Protein AF-A0A967GSK3-F1 (afdb_monomer_lite)

Foldseek 3Di:
DVLLVLLLVQQPDDPVNSVVVVVVCPPPVNVVVQAQADDDPDPDRHPRVSVVVVSCVRNPPDDCVNTNDRDWDWDADPVVRDIDIDD

Structure (mmCIF, N/CA/C/O backbone):
data_AF-A0A967GSK3-F1
#
_entry.id   AF-A0A967GSK3-F1
#
loop_
_atom_site.group_PDB
_atom_site.id
_atom_site.type_symbol
_atom_site.label_atom_id
_atom_site.label_alt_id
_atom_site.label_comp_id
_atom_site.label_asym_id
_atom_site.label_entity_id
_atom_site.label_seq_id
_atom_site.pdbx_PDB_ins_code
_atom_site.Cartn_x
_atom_site.Cartn_y
_atom_site.Cartn_z
_atom_site.occupancy
_atom_site.B_iso_or_equiv
_atom_site.auth_seq_id
_atom_site.auth_comp_id
_atom_site.auth_asym_id
_atom_site.auth_atom_id
_atom_site.pdbx_PDB_model_num
ATOM 1 N N . MET A 1 1 ? 1.992 4.187 -5.345 1.00 82.94 1 MET A N 1
ATOM 2 C CA . MET A 1 1 ? 1.275 4.981 -4.319 1.00 82.94 1 MET A CA 1
ATOM 3 C C . MET A 1 1 ? -0.227 5.088 -4.578 1.00 82.94 1 MET A C 1
ATOM 5 O O . MET A 1 1 ? -0.970 4.834 -3.647 1.00 82.94 1 MET A O 1
ATOM 9 N N . GLY A 1 2 ? -0.708 5.381 -5.796 1.00 90.00 2 GLY A N 1
ATOM 10 C CA . GLY A 1 2 ? -2.161 5.489 -6.052 1.00 90.00 2 GLY A CA 1
ATOM 11 C C . GLY A 1 2 ? -2.978 4.239 -5.688 1.00 90.00 2 GLY A C 1
ATOM 12 O O . GLY A 1 2 ? -4.001 4.352 -5.028 1.00 90.00 2 GLY A O 1
ATOM 13 N N . SER A 1 3 ? -2.485 3.042 -6.021 1.00 93.06 3 SER A N 1
ATOM 14 C CA . SER A 1 3 ? -3.120 1.770 -5.636 1.00 93.06 3 SER A CA 1
ATOM 15 C C . SER A 1 3 ? -3.158 1.533 -4.125 1.00 93.06 3 SER A C 1
ATOM 17 O O . SER A 1 3 ? -4.116 0.962 -3.621 1.00 93.06 3 SER A O 1
ATOM 19 N N . TYR A 1 4 ? -2.139 2.001 -3.403 1.00 91.00 4 TYR A N 1
ATOM 20 C CA . TYR A 1 4 ? -2.057 1.895 -1.949 1.00 91.00 4 TYR A CA 1
ATOM 21 C C . TYR A 1 4 ? -3.163 2.726 -1.279 1.00 91.00 4 TYR A C 1
ATOM 23 O O . TYR A 1 4 ? -3.927 2.206 -0.474 1.00 91.00 4 TYR A O 1
ATOM 31 N N . ILE A 1 5 ? -3.302 3.996 -1.674 1.00 92.50 5 ILE A N 1
ATOM 32 C CA . ILE A 1 5 ? -4.366 4.876 -1.164 1.00 92.50 5 ILE A CA 1
ATOM 33 C C . ILE A 1 5 ? -5.743 4.388 -1.625 1.00 92.50 5 ILE A C 1
ATOM 35 O O . ILE A 1 5 ? -6.685 4.359 -0.839 1.00 92.50 5 ILE A O 1
ATOM 39 N N . GLY A 1 6 ? -5.849 3.942 -2.880 1.00 94.44 6 GLY A N 1
ATOM 40 C CA . GLY A 1 6 ? -7.076 3.370 -3.427 1.00 94.44 6 GLY A CA 1
ATOM 41 C C . GLY A 1 6 ? -7.560 2.144 -2.653 1.00 94.44 6 GLY A C 1
ATOM 42 O O . GLY A 1 6 ? -8.758 2.026 -2.425 1.00 94.44 6 GLY A O 1
ATOM 43 N N . ALA A 1 7 ? -6.652 1.273 -2.199 1.00 94.06 7 ALA A N 1
ATOM 44 C CA . ALA A 1 7 ? -6.997 0.114 -1.376 1.00 94.06 7 ALA A CA 1
ATOM 45 C C . ALA A 1 7 ? -7.589 0.514 -0.019 1.00 94.06 7 ALA A C 1
ATOM 47 O O . ALA A 1 7 ? -8.620 -0.024 0.375 1.00 94.06 7 ALA A O 1
ATOM 48 N N . LEU A 1 8 ? -6.990 1.500 0.653 1.00 94.19 8 LEU A N 1
ATOM 49 C CA . LEU A 1 8 ? -7.493 2.022 1.927 1.00 94.19 8 LEU A CA 1
ATOM 50 C C . LEU A 1 8 ? -8.865 2.691 1.770 1.00 94.19 8 LEU A C 1
ATOM 52 O O . LEU A 1 8 ? -9.805 2.420 2.512 1.00 94.19 8 LEU A O 1
ATOM 56 N N . TRP A 1 9 ? -9.015 3.528 0.745 1.00 95.00 9 TRP A N 1
ATOM 57 C CA . TRP A 1 9 ? -10.303 4.138 0.422 1.00 95.00 9 TRP A CA 1
ATOM 58 C C . TRP A 1 9 ? -11.378 3.084 0.112 1.00 95.00 9 TRP A C 1
ATOM 60 O O . TRP A 1 9 ? -12.531 3.194 0.539 1.00 95.00 9 TRP A O 1
ATOM 70 N N . ALA A 1 10 ? -11.012 2.039 -0.632 1.00 95.50 10 ALA A N 1
ATOM 71 C CA . ALA A 1 10 ? -11.929 0.973 -1.003 1.00 95.50 10 ALA A CA 1
ATOM 72 C C . ALA A 1 10 ? -12.353 0.107 0.192 1.00 95.50 10 ALA A C 1
ATOM 74 O O . ALA A 1 10 ? -13.516 -0.302 0.247 1.00 95.50 10 ALA A O 1
ATOM 75 N N . CYS A 1 11 ? -11.470 -0.106 1.174 1.00 94.38 11 CYS A N 1
ATOM 76 C CA . CYS A 1 11 ? -11.796 -0.852 2.391 1.00 94.38 11 CYS A CA 1
ATOM 77 C C . CYS A 1 11 ? -12.600 -0.050 3.427 1.00 94.38 11 CYS A C 1
ATOM 79 O O . CYS A 1 11 ? -13.029 -0.623 4.422 1.00 94.38 11 CYS A O 1
ATOM 81 N N . GLY A 1 12 ? -12.850 1.243 3.184 1.00 93.25 12 GLY A N 1
ATOM 82 C CA . GLY A 1 12 ? -13.795 2.032 3.978 1.00 93.25 12 GLY A CA 1
ATOM 83 C C . GLY A 1 12 ? -13.222 3.290 4.621 1.00 93.25 12 GLY A C 1
ATOM 84 O O . GLY A 1 12 ? -14.003 4.044 5.196 1.00 93.25 12 GLY A O 1
ATOM 85 N N . TYR A 1 13 ? -11.917 3.554 4.492 1.00 94.19 13 TYR A N 1
ATOM 86 C CA . TYR A 1 13 ? -11.299 4.752 5.066 1.00 94.19 13 TYR A CA 1
ATOM 87 C C . TYR A 1 13 ? -11.916 6.019 4.471 1.00 94.19 13 TYR A C 1
ATOM 89 O O . TYR A 1 13 ? -12.187 6.086 3.268 1.00 94.19 13 TYR A O 1
ATOM 97 N N . SER A 1 14 ? -12.123 7.027 5.311 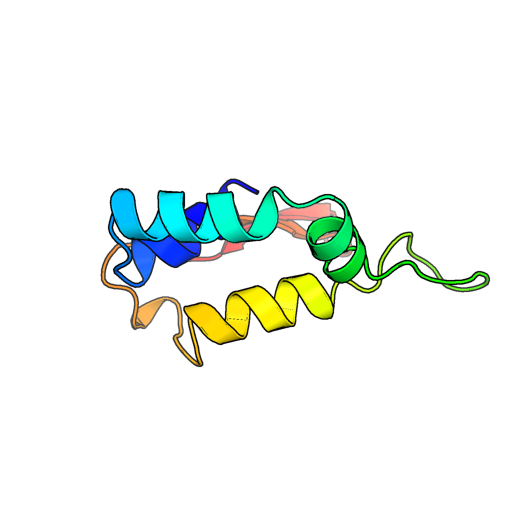1.00 94.12 14 SER A N 1
ATOM 98 C CA . SER A 1 14 ? -12.562 8.359 4.910 1.00 94.12 14 SER A CA 1
ATOM 99 C C . SER A 1 14 ? -11.378 9.248 4.505 1.00 94.12 14 SER A C 1
ATOM 101 O O . SER A 1 14 ? -10.218 8.908 4.723 1.00 94.12 14 SER A O 1
ATOM 103 N N . GLY A 1 15 ? -11.662 10.403 3.894 1.00 92.56 15 GLY A N 1
ATOM 104 C CA . GLY A 1 15 ? -10.628 11.390 3.555 1.00 92.56 15 GLY A CA 1
ATOM 105 C C . GLY A 1 15 ? -9.776 11.806 4.767 1.00 92.56 15 GLY A C 1
ATOM 106 O O . GLY A 1 15 ? -8.555 11.723 4.666 1.00 92.56 15 GLY A O 1
ATOM 107 N N . PRO A 1 16 ? -10.395 12.171 5.907 1.00 94.44 16 PRO A N 1
ATOM 108 C CA . PRO A 1 16 ? -9.675 12.447 7.151 1.00 94.44 16 PRO A CA 1
ATOM 109 C C . PRO A 1 16 ? -8.798 11.286 7.637 1.00 94.44 16 PRO A C 1
ATOM 111 O O . PRO A 1 16 ? -7.632 11.505 7.941 1.00 94.44 16 PRO A O 1
ATOM 114 N N . ASP A 1 17 ? -9.294 10.041 7.611 1.00 91.62 17 ASP A N 1
ATOM 115 C CA . ASP A 1 17 ? -8.492 8.881 8.043 1.00 91.62 17 ASP A CA 1
ATOM 116 C C . ASP A 1 17 ? -7.227 8.705 7.182 1.00 91.62 17 ASP A C 1
ATOM 118 O O . ASP A 1 17 ? -6.166 8.307 7.666 1.00 91.62 17 ASP A O 1
ATOM 122 N N . LEU A 1 18 ? -7.333 8.990 5.879 1.00 91.81 18 LEU A N 1
ATOM 123 C CA . LEU A 1 18 ? -6.200 8.943 4.954 1.00 91.81 18 LEU A CA 1
ATOM 124 C C . LEU A 1 18 ? -5.209 10.088 5.190 1.00 91.81 18 LEU A C 1
ATOM 126 O O . LEU A 1 18 ? -4.008 9.891 4.996 1.00 91.81 18 LEU A O 1
ATOM 130 N N . GLU A 1 19 ? -5.695 11.266 5.583 1.00 91.31 19 GLU A N 1
ATOM 131 C CA . GLU A 1 19 ? -4.860 12.416 5.936 1.00 91.31 19 GLU A CA 1
ATOM 132 C C . GLU A 1 19 ? -4.065 12.145 7.217 1.00 91.31 19 GLU A C 1
ATOM 134 O O . GLU A 1 19 ? -2.845 12.323 7.216 1.00 91.31 19 GLU A O 1
ATOM 139 N N . ASP A 1 20 ? -4.712 11.606 8.251 1.00 89.19 20 ASP A N 1
ATOM 140 C CA . ASP A 1 20 ? -4.057 11.208 9.501 1.00 89.19 20 ASP A CA 1
ATOM 141 C C . ASP A 1 20 ? -2.985 10.138 9.247 1.00 89.19 20 ASP A C 1
ATOM 143 O O . ASP A 1 20 ? -1.837 10.267 9.686 1.00 89.19 20 ASP A O 1
ATOM 147 N N . LEU A 1 21 ? -3.305 9.118 8.442 1.00 84.88 21 LEU A N 1
ATOM 148 C CA . LEU A 1 21 ? -2.344 8.081 8.062 1.00 84.88 21 LEU A CA 1
ATOM 149 C C . LEU A 1 21 ? -1.161 8.660 7.265 1.00 84.88 21 LEU A C 1
ATOM 151 O O . LEU A 1 21 ? -0.013 8.246 7.442 1.00 84.88 21 LEU A O 1
ATOM 155 N N . ALA A 1 22 ? -1.414 9.626 6.380 1.00 84.94 22 ALA A N 1
ATOM 156 C CA . ALA A 1 22 ? -0.361 10.299 5.628 1.00 84.94 22 ALA A CA 1
ATOM 157 C C . ALA A 1 22 ? 0.534 11.146 6.546 1.00 84.94 22 ALA A C 1
ATOM 159 O O . ALA A 1 22 ? 1.761 11.106 6.402 1.00 84.94 22 ALA A O 1
ATOM 160 N N . ALA A 1 23 ? -0.053 11.860 7.508 1.00 84.44 23 ALA A N 1
ATOM 161 C CA . ALA A 1 23 ? 0.666 12.641 8.510 1.00 84.44 23 ALA A CA 1
ATOM 162 C C . ALA A 1 23 ? 1.574 11.749 9.372 1.00 84.44 23 ALA A C 1
ATOM 164 O O . ALA A 1 23 ? 2.726 12.101 9.639 1.00 84.44 23 ALA A O 1
ATOM 165 N N . GLU A 1 24 ? 1.128 10.540 9.719 1.00 75.00 24 GLU A N 1
ATOM 166 C CA . GLU A 1 24 ? 1.954 9.560 10.427 1.00 75.00 24 GLU A CA 1
ATOM 167 C C . GLU A 1 24 ? 3.185 9.097 9.636 1.00 75.00 24 GLU A C 1
ATOM 169 O O . GLU A 1 24 ? 4.185 8.703 10.246 1.00 75.00 24 GLU A O 1
ATOM 174 N N . ILE A 1 25 ? 3.133 9.141 8.302 1.00 71.56 25 ILE A N 1
ATOM 175 C CA . ILE A 1 25 ? 4.213 8.712 7.401 1.00 71.56 25 ILE A CA 1
ATOM 176 C C . ILE A 1 25 ? 5.163 9.876 7.042 1.00 71.56 25 ILE A C 1
ATOM 178 O O . ILE A 1 25 ? 6.287 9.625 6.603 1.00 71.56 25 ILE A O 1
ATOM 182 N N . GLN A 1 26 ? 4.786 11.141 7.276 1.00 69.75 26 GLN A N 1
ATOM 183 C CA . GLN A 1 26 ? 5.598 12.321 6.922 1.00 69.75 26 GLN A CA 1
ATOM 184 C C . GLN A 1 26 ? 6.939 12.431 7.670 1.00 69.75 26 GLN A C 1
ATOM 186 O O . GLN A 1 26 ? 7.872 13.063 7.167 1.00 69.75 26 GLN A O 1
ATOM 191 N N . ASP A 1 27 ? 7.083 11.816 8.847 1.00 71.81 27 ASP A N 1
ATOM 192 C CA . ASP A 1 27 ? 8.358 11.823 9.569 1.00 71.81 27 ASP A CA 1
ATOM 193 C C . ASP A 1 27 ? 9.423 11.037 8.781 1.00 71.81 27 ASP A C 1
ATOM 195 O O . ASP A 1 27 ? 9.312 9.824 8.586 1.00 71.81 27 ASP A O 1
ATOM 199 N N . ARG A 1 28 ? 10.512 11.709 8.373 1.00 61.84 28 ARG A N 1
ATOM 200 C CA . ARG A 1 28 ? 11.661 11.106 7.666 1.00 61.84 28 ARG A CA 1
ATOM 201 C C . ARG A 1 28 ? 12.188 9.848 8.359 1.00 61.84 28 ARG A C 1
ATOM 203 O O . ARG A 1 28 ? 12.631 8.926 7.674 1.00 61.84 28 ARG A O 1
ATOM 210 N N . LYS A 1 29 ? 12.126 9.775 9.695 1.00 65.62 29 LYS A N 1
ATOM 211 C CA . LYS A 1 29 ? 12.516 8.579 10.459 1.00 65.62 29 LYS A CA 1
ATOM 212 C C . LYS A 1 29 ? 11.537 7.419 10.264 1.00 65.62 29 LYS A C 1
ATOM 214 O O . LYS A 1 29 ? 11.971 6.271 10.202 1.00 65.62 29 LYS A O 1
ATOM 219 N N . ARG A 1 30 ? 10.233 7.685 10.153 1.00 65.69 30 ARG A N 1
ATOM 220 C CA . ARG A 1 30 ? 9.197 6.671 9.880 1.00 65.69 30 ARG A CA 1
ATOM 221 C C . ARG A 1 30 ? 9.186 6.246 8.410 1.00 65.69 30 ARG A C 1
ATOM 223 O O . ARG A 1 30 ? 9.076 5.057 8.132 1.00 65.69 30 ARG A O 1
ATOM 230 N N . LEU A 1 31 ? 9.448 7.169 7.488 1.00 64.75 31 LEU A N 1
ATOM 231 C CA . LEU A 1 31 ? 9.716 6.874 6.075 1.00 64.75 31 LEU A CA 1
ATOM 232 C C . LEU A 1 31 ? 10.927 5.943 5.905 1.00 64.75 31 LEU A C 1
ATOM 234 O O . LEU A 1 31 ? 10.844 4.943 5.196 1.00 64.75 31 LEU A O 1
ATOM 238 N N . TRP A 1 32 ? 12.021 6.187 6.634 1.00 62.12 32 TRP A N 1
ATOM 239 C CA . TRP A 1 32 ? 13.159 5.258 6.709 1.00 62.12 32 TRP A CA 1
ATOM 240 C C . TRP A 1 32 ? 12.791 3.906 7.328 1.00 62.12 32 TRP A C 1
ATOM 242 O O . TRP A 1 32 ? 13.350 2.878 6.954 1.00 62.12 32 TRP A O 1
ATOM 252 N N . LYS A 1 33 ? 11.828 3.874 8.257 1.00 62.97 33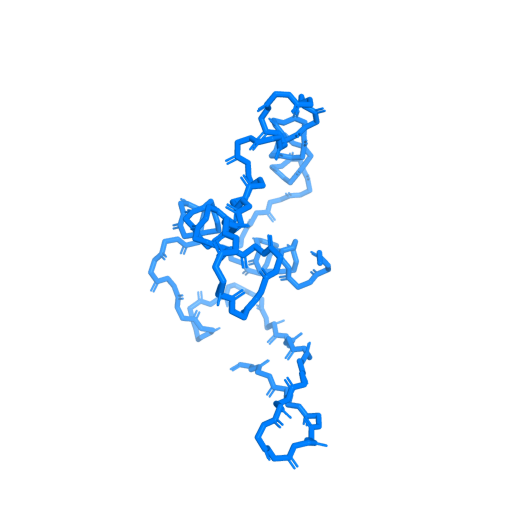 LYS A N 1
ATOM 253 C CA . LYS A 1 33 ? 11.274 2.612 8.751 1.00 62.97 33 LYS A CA 1
ATOM 254 C C . LYS A 1 33 ? 10.419 1.900 7.712 1.00 62.97 33 LYS A C 1
ATOM 256 O O . LYS A 1 33 ? 10.278 0.710 7.888 1.00 62.97 33 LYS A O 1
ATOM 261 N N . LEU A 1 34 ? 9.886 2.538 6.672 1.00 63.06 34 LEU A N 1
ATOM 262 C CA . LEU A 1 34 ? 9.203 1.873 5.547 1.00 63.06 34 LEU A CA 1
ATOM 263 C C . LEU A 1 34 ? 10.177 1.431 4.454 1.00 63.06 34 LEU A C 1
ATOM 265 O O . LEU A 1 34 ? 9.965 0.394 3.824 1.00 63.06 34 LEU A O 1
ATOM 269 N N . ALA A 1 35 ? 11.258 2.186 4.264 1.00 64.81 35 ALA A N 1
ATOM 270 C CA . ALA A 1 35 ? 12.378 1.778 3.439 1.00 64.81 35 ALA A CA 1
ATOM 271 C C . ALA A 1 35 ? 12.959 0.480 4.025 1.00 64.81 35 ALA A C 1
ATOM 273 O O . ALA A 1 35 ? 13.431 0.419 5.165 1.00 64.81 35 ALA A O 1
ATOM 274 N N . ASP A 1 36 ? 12.845 -0.602 3.267 1.00 70.12 36 ASP A N 1
ATOM 275 C CA . ASP A 1 36 ? 13.370 -1.919 3.620 1.00 70.12 36 ASP A CA 1
ATOM 276 C C . ASP A 1 36 ? 14.533 -2.249 2.679 1.00 70.12 36 ASP A C 1
ATOM 278 O O . ASP A 1 36 ? 14.354 -3.062 1.768 1.00 70.12 36 ASP A O 1
ATOM 282 N N . PRO A 1 37 ? 15.655 -1.502 2.770 1.00 66.62 37 PRO A N 1
ATOM 283 C CA . PRO A 1 37 ? 16.717 -1.574 1.783 1.00 66.62 37 PRO A CA 1
ATOM 284 C C . PRO A 1 37 ? 17.395 -2.938 1.831 1.00 66.62 37 PRO A C 1
ATOM 286 O O . PRO A 1 37 ? 17.654 -3.498 2.897 1.00 66.62 37 PRO A O 1
ATOM 289 N N . VAL A 1 38 ? 17.697 -3.457 0.652 1.00 71.38 38 VAL A N 1
ATOM 290 C CA . VAL A 1 38 ? 18.391 -4.729 0.482 1.00 71.38 38 VAL A CA 1
ATOM 291 C C . VAL A 1 38 ? 19.902 -4.469 0.466 1.00 71.38 38 VAL A C 1
ATOM 293 O O . VAL A 1 38 ? 20.363 -3.559 -0.222 1.00 71.38 38 VAL A O 1
ATOM 296 N N . ILE A 1 39 ? 20.684 -5.260 1.210 1.00 63.06 39 ILE A N 1
ATOM 297 C CA . ILE A 1 39 ? 22.155 -5.236 1.131 1.00 63.06 39 ILE A CA 1
ATOM 298 C C . ILE A 1 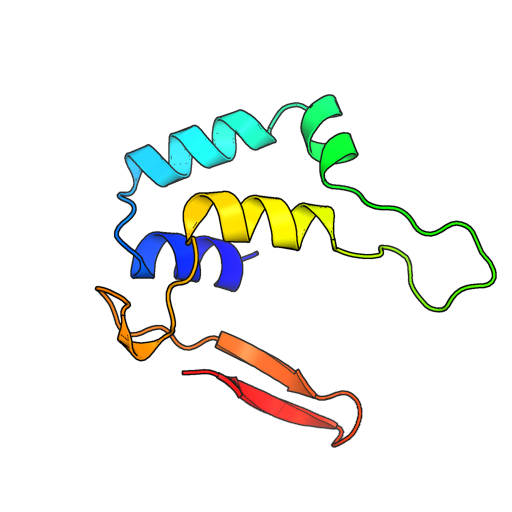39 ? 22.586 -6.218 0.022 1.00 63.06 39 ILE A C 1
ATOM 300 O O . ILE A 1 39 ? 22.183 -7.380 0.097 1.00 63.06 39 ILE A O 1
ATOM 304 N N . PRO A 1 40 ? 23.369 -5.798 -0.996 1.00 62.03 40 PRO A N 1
ATOM 305 C CA . PRO A 1 40 ? 23.846 -6.673 -2.080 1.00 62.03 40 PRO A CA 1
ATOM 306 C C . PRO A 1 40 ? 24.515 -7.959 -1.552 1.00 62.03 40 PRO A C 1
ATOM 308 O O . PRO A 1 40 ? 25.140 -7.895 -0.491 1.00 62.03 40 PRO A O 1
ATOM 311 N N . PRO A 1 41 ? 24.420 -9.117 -2.250 1.00 62.62 41 PRO A N 1
ATOM 312 C CA . PRO A 1 41 ? 24.322 -9.291 -3.709 1.00 62.62 41 PRO A CA 1
ATOM 313 C C . PRO A 1 41 ? 22.959 -9.829 -4.203 1.00 62.62 41 PRO A C 1
ATOM 315 O O . PRO A 1 41 ? 22.895 -10.730 -5.034 1.00 62.62 41 PRO A O 1
ATOM 318 N N . VAL A 1 42 ? 21.854 -9.307 -3.675 1.00 71.69 42 VAL A N 1
ATOM 319 C CA . VAL A 1 42 ? 20.481 -9.750 -3.988 1.00 71.69 42 VAL A CA 1
ATOM 320 C C . VAL A 1 42 ? 19.799 -8.832 -5.014 1.00 71.69 42 VAL A C 1
ATOM 322 O O . VAL A 1 42 ? 20.069 -7.633 -5.073 1.00 71.69 42 VAL A O 1
ATOM 325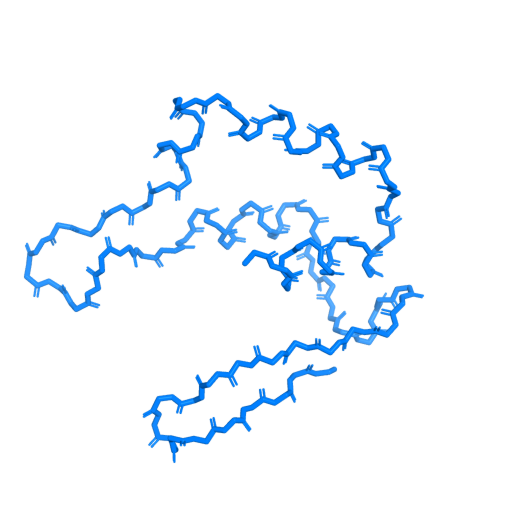 N N . SER A 1 43 ? 18.912 -9.395 -5.842 1.00 64.44 43 SER A N 1
ATOM 326 C CA . SER A 1 43 ? 18.195 -8.687 -6.911 1.00 64.44 43 SER A CA 1
ATOM 327 C C . SER A 1 43 ? 17.052 -7.825 -6.357 1.00 64.44 43 SER A C 1
ATOM 329 O O . SER A 1 43 ? 15.932 -8.301 -6.182 1.00 64.44 43 SER A O 1
ATOM 331 N N . GLY A 1 44 ? 17.327 -6.550 -6.078 1.00 63.84 44 GLY A N 1
ATOM 332 C CA . GLY A 1 44 ? 16.321 -5.555 -5.693 1.00 63.84 44 GLY A CA 1
ATOM 333 C C . GLY A 1 44 ? 16.911 -4.414 -4.866 1.00 63.84 44 GLY A C 1
ATOM 334 O O . GLY A 1 44 ? 17.910 -4.597 -4.181 1.00 63.84 44 GLY A O 1
ATOM 335 N N . LEU A 1 45 ? 16.294 -3.227 -4.920 1.00 66.44 45 LEU A N 1
ATOM 336 C CA . LEU A 1 45 ? 16.688 -2.090 -4.070 1.00 66.44 45 LEU A CA 1
ATOM 337 C C . LEU A 1 45 ? 15.988 -2.130 -2.697 1.00 66.44 45 LEU A C 1
ATOM 339 O O . LEU A 1 45 ? 16.523 -1.629 -1.709 1.00 66.44 45 LEU A O 1
ATOM 343 N N . PHE A 1 46 ? 14.811 -2.764 -2.626 1.00 74.12 46 PHE A N 1
ATOM 344 C CA . PHE A 1 46 ? 13.995 -2.897 -1.419 1.00 74.12 46 PHE A CA 1
ATOM 345 C C . PHE A 1 46 ? 13.302 -4.265 -1.360 1.00 74.12 46 PHE A C 1
ATOM 347 O O . PHE A 1 46 ? 12.824 -4.750 -2.382 1.00 74.12 46 PHE A O 1
ATOM 354 N N . TYR A 1 47 ? 13.169 -4.845 -0.164 1.00 74.19 47 TYR A N 1
ATOM 355 C CA . TYR A 1 47 ? 12.401 -6.078 0.062 1.00 74.19 47 TYR A CA 1
ATOM 356 C C . TYR A 1 47 ? 10.883 -5.845 0.018 1.00 74.19 47 TYR A C 1
ATOM 358 O O . TYR A 1 47 ? 10.105 -6.750 -0.271 1.00 74.19 47 TYR A O 1
ATOM 366 N N . GLY A 1 48 ? 10.435 -4.632 0.362 1.00 77.94 48 GLY A N 1
ATOM 367 C CA . GLY A 1 48 ? 9.016 -4.266 0.387 1.00 77.94 48 GLY A CA 1
ATOM 368 C C . GLY A 1 48 ? 8.203 -4.856 1.551 1.00 77.94 48 GLY A C 1
ATOM 369 O O . GLY A 1 48 ? 7.012 -4.553 1.663 1.00 77.94 48 GLY A O 1
ATOM 370 N N . HIS A 1 49 ? 8.802 -5.636 2.464 1.00 81.44 49 HIS A N 1
ATOM 371 C CA . HIS A 1 49 ? 8.066 -6.271 3.567 1.00 81.44 49 HIS A CA 1
ATOM 372 C C . HIS A 1 49 ? 7.385 -5.261 4.482 1.00 81.44 49 HIS A C 1
ATOM 374 O O . HIS A 1 49 ? 6.304 -5.524 5.005 1.00 81.44 49 HIS A O 1
ATOM 380 N N . LYS A 1 50 ? 8.006 -4.101 4.682 1.00 80.00 50 LYS A N 1
ATOM 381 C CA . LYS A 1 50 ? 7.483 -3.078 5.586 1.00 80.00 50 LYS A CA 1
ATOM 382 C C . LYS A 1 50 ? 6.293 -2.329 4.990 1.00 80.00 50 LYS A C 1
ATOM 384 O O . LYS A 1 50 ? 5.311 -2.127 5.694 1.00 80.00 50 LYS A O 1
ATOM 389 N N . ALA A 1 51 ? 6.331 -2.022 3.692 1.00 79.38 51 ALA A N 1
ATOM 390 C CA . ALA A 1 51 ? 5.174 -1.487 2.974 1.00 79.38 51 ALA A CA 1
ATOM 391 C C . ALA A 1 51 ? 4.009 -2.490 2.972 1.00 79.38 51 ALA A C 1
ATOM 393 O O . ALA A 1 51 ? 2.876 -2.117 3.270 1.00 79.38 51 ALA A O 1
ATOM 394 N N . LYS A 1 52 ? 4.299 -3.779 2.734 1.00 84.62 52 LYS A N 1
ATOM 395 C CA . LYS A 1 52 ? 3.310 -4.861 2.851 1.00 84.62 52 LYS A CA 1
ATOM 396 C C . LYS A 1 52 ? 2.708 -4.922 4.254 1.00 84.62 52 LYS A C 1
ATOM 398 O O . LYS A 1 52 ? 1.494 -4.965 4.390 1.00 84.62 52 LYS A O 1
ATOM 403 N N . ARG A 1 53 ? 3.542 -4.916 5.296 1.00 85.06 53 ARG A N 1
ATOM 404 C CA . ARG A 1 53 ? 3.096 -4.994 6.694 1.00 85.06 53 ARG A CA 1
ATOM 405 C C . ARG A 1 53 ? 2.209 -3.817 7.073 1.00 85.06 53 ARG A C 1
ATOM 407 O O . ARG A 1 53 ? 1.174 -4.036 7.681 1.00 85.06 53 ARG A O 1
ATOM 414 N N . HIS A 1 54 ? 2.608 -2.607 6.696 1.00 84.38 54 HIS A N 1
ATOM 415 C CA . HIS A 1 54 ? 1.827 -1.405 6.956 1.00 84.38 54 HIS A CA 1
ATOM 416 C C . HIS A 1 54 ? 0.467 -1.465 6.249 1.00 84.38 54 HIS A C 1
ATOM 418 O O . HIS A 1 54 ? -0.556 -1.236 6.880 1.00 84.38 54 HIS A O 1
ATOM 424 N N . LEU A 1 55 ? 0.433 -1.882 4.976 1.00 86.19 55 LEU A N 1
ATOM 425 C CA . LEU A 1 55 ? -0.831 -2.096 4.271 1.00 86.19 55 LEU A CA 1
ATOM 426 C C . LEU A 1 55 ? -1.705 -3.131 4.992 1.00 86.19 55 LEU A C 1
ATOM 428 O O . LEU A 1 55 ? -2.869 -2.863 5.257 1.00 86.19 55 LEU A O 1
ATOM 432 N N . MET A 1 56 ? -1.136 -4.287 5.350 1.00 88.12 56 MET A N 1
ATOM 433 C CA . MET A 1 56 ? -1.847 -5.365 6.048 1.00 88.12 56 MET A CA 1
ATOM 434 C C . MET A 1 56 ? -2.360 -4.955 7.433 1.00 88.12 56 MET A C 1
ATOM 436 O O . MET A 1 56 ? -3.366 -5.490 7.877 1.00 88.12 56 MET A O 1
ATOM 440 N N . GLN A 1 57 ? -1.705 -4.020 8.124 1.00 87.62 57 GLN A N 1
ATOM 441 C CA . GLN A 1 57 ? -2.217 -3.475 9.386 1.00 87.62 57 GLN A CA 1
ATOM 442 C C . GLN A 1 57 ? -3.498 -2.661 9.181 1.00 87.62 57 GLN A C 1
ATOM 444 O O . GLN A 1 57 ? -4.355 -2.669 10.056 1.00 87.62 57 GLN A O 1
ATOM 449 N N . 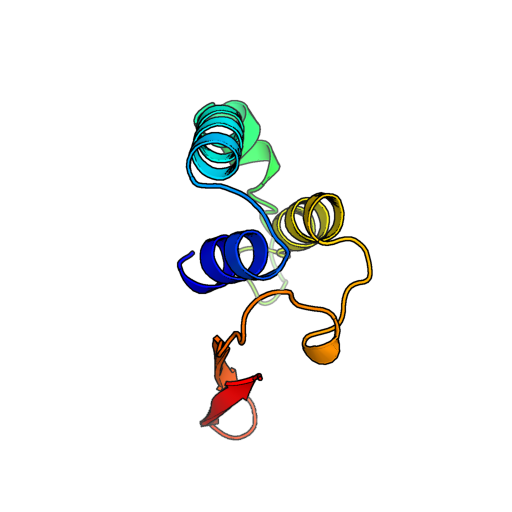SER A 1 58 ? -3.636 -1.994 8.034 1.00 86.38 58 SER A N 1
ATOM 450 C CA . SER A 1 58 ? -4.815 -1.189 7.707 1.00 86.38 58 SER A CA 1
ATOM 451 C C . SER A 1 58 ? -5.941 -2.001 7.060 1.00 86.38 58 SER A C 1
ATOM 453 O O . SER A 1 58 ? -7.099 -1.832 7.418 1.00 86.38 58 SER A O 1
ATOM 455 N N . ILE A 1 59 ? -5.625 -2.887 6.107 1.00 89.06 59 ILE A N 1
ATOM 456 C CA . ILE A 1 59 ? -6.639 -3.666 5.366 1.00 89.06 59 ILE A CA 1
ATOM 457 C C . ILE A 1 59 ? -6.910 -5.047 5.977 1.00 89.06 59 ILE A C 1
ATOM 459 O O . ILE A 1 59 ? -7.835 -5.735 5.557 1.00 89.06 59 ILE A O 1
ATOM 463 N N . GLY A 1 60 ? -6.100 -5.486 6.941 1.00 88.62 60 GLY A N 1
ATOM 464 C CA . GLY A 1 60 ? -6.234 -6.796 7.570 1.00 88.62 60 GLY A CA 1
ATOM 465 C C . GLY A 1 60 ? -6.093 -7.950 6.573 1.00 88.62 60 GLY A C 1
ATOM 466 O O . GLY A 1 60 ? -5.117 -8.033 5.825 1.00 88.62 60 GLY A O 1
ATOM 467 N N . GLY A 1 61 ? -7.070 -8.859 6.606 1.00 89.06 61 GLY A N 1
ATOM 468 C CA . GLY A 1 61 ? -7.170 -10.029 5.728 1.00 89.06 61 GLY A CA 1
ATOM 469 C C . GLY A 1 61 ? -8.218 -9.898 4.622 1.00 89.06 61 GLY A C 1
ATOM 470 O O . GLY A 1 61 ? -8.648 -10.926 4.109 1.00 89.06 61 GLY A O 1
ATOM 471 N N . LEU A 1 62 ? -8.659 -8.676 4.301 1.00 91.94 62 LEU A N 1
ATOM 472 C CA . LEU A 1 62 ? -9.691 -8.447 3.289 1.00 91.94 62 LEU A CA 1
ATOM 473 C C . LEU A 1 62 ? -9.219 -8.879 1.895 1.00 91.94 62 LEU A C 1
ATOM 475 O O . LEU A 1 62 ? -8.082 -8.613 1.487 1.00 91.94 62 LEU A O 1
ATOM 479 N N . SER A 1 63 ? -10.128 -9.510 1.163 1.00 92.44 63 SER A N 1
ATOM 480 C CA . SER A 1 63 ? -10.030 -9.769 -0.270 1.00 92.44 63 SER A CA 1
ATOM 481 C C . SER A 1 63 ? -10.676 -8.632 -1.075 1.00 92.44 63 SER A C 1
ATOM 483 O O . SER A 1 63 ? -11.270 -7.714 -0.506 1.00 92.44 63 SER A O 1
ATOM 485 N N . PHE A 1 64 ? -10.540 -8.649 -2.404 1.00 93.50 64 PHE A N 1
ATOM 486 C CA . PHE A 1 64 ? -11.152 -7.616 -3.254 1.00 93.50 64 PHE A CA 1
ATOM 487 C C . PHE A 1 64 ? -12.684 -7.666 -3.189 1.00 93.50 64 PHE A C 1
ATOM 489 O O . PHE A 1 64 ? -13.349 -6.635 -3.294 1.00 93.50 64 PHE A O 1
ATOM 496 N N . GLU A 1 65 ? -13.229 -8.857 -2.963 1.00 93.25 65 GLU A N 1
ATOM 497 C CA . GLU A 1 65 ? -14.648 -9.148 -2.820 1.00 93.25 65 GLU A CA 1
ATOM 498 C C . GLU A 1 65 ? -15.250 -8.542 -1.545 1.00 93.25 65 GLU A C 1
ATOM 500 O O . GLU A 1 65 ? -16.440 -8.233 -1.521 1.00 93.25 65 GLU A O 1
ATOM 505 N N . ASP A 1 66 ? -14.429 -8.318 -0.516 1.00 94.25 66 ASP A N 1
ATOM 506 C CA . ASP A 1 66 ? -14.863 -7.758 0.767 1.00 94.25 66 ASP A CA 1
ATOM 507 C C . ASP A 1 66 ? -14.887 -6.217 0.775 1.00 94.25 66 ASP A C 1
ATOM 509 O O . ASP A 1 66 ? -15.304 -5.596 1.756 1.00 94.25 66 ASP A O 1
ATOM 513 N N . LEU A 1 67 ? -14.407 -5.564 -0.291 1.00 94.56 67 LEU A N 1
ATOM 514 C CA . LEU A 1 67 ? -14.251 -4.111 -0.325 1.00 94.56 67 LEU A CA 1
ATOM 515 C C . LEU A 1 67 ? -15.599 -3.392 -0.462 1.00 94.56 67 LEU A C 1
ATOM 517 O O . LEU A 1 67 ? -16.393 -3.656 -1.363 1.00 94.56 67 LEU A O 1
ATOM 521 N N . THR A 1 68 ? -15.800 -2.354 0.353 1.00 94.88 68 THR A N 1
ATOM 522 C CA . THR A 1 68 ? -16.956 -1.439 0.270 1.00 94.88 68 THR A CA 1
ATOM 523 C C . THR A 1 68 ? -17.095 -0.732 -1.077 1.00 94.88 68 THR A C 1
ATOM 525 O O . THR A 1 68 ? -18.171 -0.239 -1.417 1.00 94.88 68 THR A O 1
ATOM 528 N N . ARG A 1 69 ? -15.998 -0.603 -1.828 1.00 95.00 69 ARG A N 1
ATOM 529 C CA . ARG A 1 69 ? -15.969 0.041 -3.143 1.00 95.00 69 ARG A CA 1
ATOM 530 C C . ARG A 1 69 ? -15.157 -0.819 -4.092 1.00 95.00 69 ARG A C 1
ATOM 532 O O . ARG A 1 69 ? -14.080 -1.289 -3.740 1.00 95.00 69 ARG A O 1
ATOM 539 N N . ARG A 1 70 ? -15.637 -0.951 -5.328 1.00 95.94 70 ARG A N 1
ATOM 540 C CA . ARG A 1 70 ? -14.911 -1.671 -6.375 1.00 95.94 70 ARG A CA 1
ATOM 541 C C . ARG A 1 70 ? -13.548 -1.021 -6.622 1.00 95.94 70 ARG A C 1
ATOM 543 O O . ARG A 1 70 ? -13.480 0.170 -6.927 1.00 95.94 70 ARG A O 1
ATOM 550 N N . LEU A 1 71 ? -12.489 -1.822 -6.552 1.00 95.94 71 LEU A N 1
ATOM 551 C CA . LEU A 1 71 ? -11.112 -1.399 -6.777 1.00 95.94 71 LEU A CA 1
ATOM 552 C C . LEU A 1 71 ? -10.538 -2.094 -8.012 1.00 95.94 71 LEU A C 1
ATOM 554 O O . LEU A 1 71 ? -10.755 -3.277 -8.231 1.00 95.94 71 LEU A O 1
ATOM 558 N N . LEU A 1 72 ? -9.791 -1.346 -8.820 1.00 96.44 72 LEU A N 1
ATOM 559 C CA . LEU A 1 72 ? -9.034 -1.873 -9.952 1.00 96.44 72 LEU A CA 1
ATOM 560 C C . LEU A 1 72 ? -7.582 -1.444 -9.776 1.00 96.44 72 LEU A C 1
ATOM 562 O O . LEU A 1 72 ? -7.287 -0.247 -9.757 1.00 96.44 72 LEU A O 1
ATOM 566 N N . ILE A 1 73 ? -6.674 -2.407 -9.652 1.00 96.31 73 ILE A N 1
ATOM 567 C CA . ILE A 1 73 ? -5.239 -2.149 -9.540 1.00 96.31 73 ILE A CA 1
ATOM 568 C C . ILE A 1 73 ? -4.568 -2.570 -10.837 1.00 96.31 73 ILE A C 1
ATOM 570 O O . ILE A 1 73 ? -4.628 -3.726 -11.242 1.00 96.31 73 ILE A O 1
ATOM 574 N N . VAL A 1 74 ? -3.898 -1.620 -11.483 1.00 96.06 74 VAL A N 1
ATOM 575 C CA . VAL A 1 74 ? -3.082 -1.894 -12.665 1.00 96.06 74 VAL A CA 1
ATOM 576 C C . VAL A 1 74 ? -1.653 -2.168 -12.219 1.00 96.06 74 VAL A C 1
ATOM 578 O O . VAL A 1 74 ? -1.065 -1.374 -11.484 1.00 96.06 74 VAL A O 1
ATOM 581 N N . THR A 1 75 ? -1.098 -3.275 -12.689 1.00 95.50 75 THR A N 1
ATOM 582 C CA . THR A 1 75 ? 0.304 -3.640 -12.508 1.00 95.50 75 THR A CA 1
ATOM 583 C C . THR A 1 75 ? 0.865 -4.225 -13.805 1.00 95.50 75 THR A C 1
ATOM 585 O O . THR A 1 75 ? 0.164 -4.334 -14.814 1.00 95.50 75 THR A O 1
ATOM 588 N N . PHE A 1 76 ? 2.147 -4.556 -13.793 1.00 96.06 76 PHE A N 1
ATOM 589 C CA . PHE A 1 76 ? 2.848 -5.181 -14.902 1.00 96.06 76 PHE A CA 1
ATOM 590 C C . PHE A 1 76 ? 3.426 -6.513 -14.435 1.00 96.06 76 PHE A C 1
ATOM 592 O O . PHE A 1 76 ? 4.083 -6.566 -13.395 1.00 96.06 76 PHE A O 1
ATOM 599 N N . ASP A 1 77 ? 3.148 -7.571 -15.185 1.00 94.38 77 ASP A N 1
ATOM 600 C CA . ASP A 1 77 ? 3.717 -8.892 -14.951 1.00 94.38 77 ASP A CA 1
ATOM 601 C C . ASP A 1 77 ? 5.071 -8.982 -15.667 1.00 94.38 77 ASP A C 1
ATOM 603 O O . ASP A 1 77 ? 5.170 -8.768 -16.876 1.00 94.38 77 ASP A O 1
ATOM 607 N N . LEU A 1 78 ? 6.131 -9.252 -14.904 1.00 91.69 78 LEU A N 1
ATOM 608 C CA . LEU A 1 78 ? 7.497 -9.299 -15.421 1.00 91.69 78 LEU A CA 1
ATOM 609 C C . LEU A 1 78 ? 7.793 -10.582 -16.210 1.00 91.69 78 LEU A C 1
ATOM 611 O O . LEU A 1 78 ? 8.665 -10.551 -17.080 1.00 91.69 78 LEU A O 1
ATOM 615 N N . ASP A 1 79 ? 7.073 -11.672 -15.940 1.00 94.06 79 ASP A N 1
ATOM 616 C CA . ASP A 1 79 ? 7.285 -12.968 -16.586 1.00 94.06 79 ASP A CA 1
ATOM 617 C C . ASP A 1 79 ? 6.612 -12.995 -17.961 1.00 94.06 79 ASP A C 1
ATOM 619 O O . ASP A 1 79 ? 7.239 -13.327 -18.971 1.00 94.06 79 ASP A O 1
ATOM 623 N N . THR A 1 80 ? 5.346 -12.576 -18.019 1.00 95.94 80 THR A N 1
ATOM 624 C CA . THR A 1 80 ? 4.565 -12.528 -19.268 1.00 95.94 80 THR A CA 1
ATOM 625 C C . THR A 1 80 ? 4.812 -11.256 -20.078 1.00 95.94 80 THR A C 1
ATOM 627 O O . THR A 1 80 ? 4.602 -11.250 -21.289 1.00 95.94 80 THR A O 1
ATOM 630 N N . LYS A 1 81 ? 5.335 -10.199 -19.439 1.00 95.69 81 LYS A N 1
ATOM 631 C CA . LYS A 1 81 ? 5.563 -8.859 -20.013 1.00 95.69 81 LYS A CA 1
ATOM 632 C C . LYS A 1 81 ? 4.274 -8.154 -20.435 1.00 95.69 81 LYS A C 1
ATOM 634 O O . LYS A 1 81 ? 4.278 -7.333 -21.355 1.00 95.69 81 LYS A O 1
ATOM 639 N N . GLU A 1 82 ? 3.178 -8.447 -19.747 1.00 96.81 82 GLU A N 1
ATOM 640 C CA . GLU A 1 82 ? 1.857 -7.911 -20.050 1.00 96.81 82 GLU A CA 1
ATOM 641 C C . GLU A 1 82 ? 1.325 -6.997 -18.941 1.00 96.81 82 GLU A C 1
ATOM 643 O O . GLU A 1 82 ? 1.724 -7.036 -17.772 1.00 96.81 82 GLU A O 1
ATOM 648 N N . ARG A 1 83 ? 0.373 -6.140 -19.323 1.00 96.44 83 ARG A N 1
ATOM 649 C CA . ARG A 1 83 ? -0.399 -5.347 -18.367 1.00 96.44 83 ARG A CA 1
ATOM 650 C C . ARG A 1 83 ? -1.394 -6.259 -17.654 1.00 96.44 83 ARG A C 1
ATOM 652 O O . ARG A 1 83 ? -2.308 -6.782 -18.283 1.00 96.44 83 ARG A O 1
ATOM 659 N N . LEU A 1 84 ? -1.303 -6.317 -16.330 1.00 96.69 84 LEU A N 1
ATOM 660 C CA . LEU A 1 84 ? -2.243 -7.030 -15.474 1.00 96.69 84 LEU A CA 1
ATOM 661 C C . LEU A 1 84 ? -3.187 -6.042 -14.775 1.00 96.69 84 LEU A C 1
ATOM 663 O O . LEU A 1 84 ? -2.767 -4.993 -14.281 1.00 96.69 84 LEU A O 1
ATOM 667 N N . VAL A 1 85 ? -4.477 -6.374 -14.719 1.00 96.00 85 VAL A N 1
ATOM 668 C CA . VAL A 1 85 ? -5.479 -5.628 -13.944 1.00 96.00 85 VAL A CA 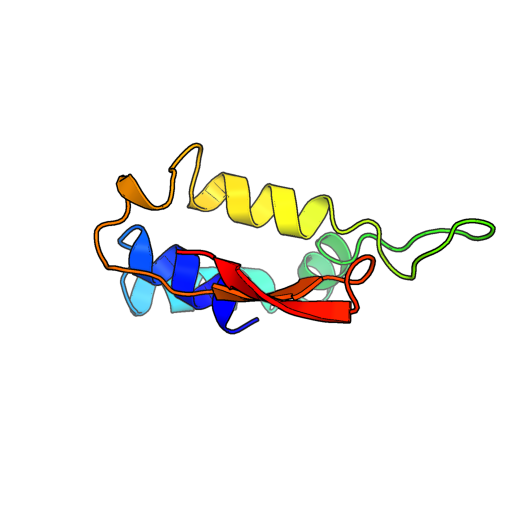1
ATOM 669 C C . VAL A 1 85 ? -6.081 -6.558 -12.899 1.00 96.00 85 VAL A C 1
ATOM 671 O O . VAL A 1 85 ? -6.784 -7.503 -13.247 1.00 96.00 85 VAL A O 1
ATOM 674 N N . ILE A 1 86 ? -5.805 -6.272 -11.631 1.00 94.62 86 ILE A N 1
ATOM 675 C CA . ILE A 1 86 ? -6.321 -6.995 -10.464 1.00 94.62 86 ILE A CA 1
ATOM 676 C C . ILE A 1 86 ? -7.606 -6.300 -10.008 1.00 94.62 86 ILE A C 1
ATOM 678 O O . ILE A 1 86 ? -7.671 -5.065 -10.022 1.00 94.62 86 ILE A O 1
ATOM 682 N N . ARG A 1 87 ? -8.633 -7.074 -9.663 1.00 90.88 87 ARG A N 1
ATOM 683 C CA . ARG A 1 87 ? -9.986 -6.588 -9.387 1.00 90.88 87 ARG A CA 1
ATOM 684 C C . ARG A 1 87 ? -10.697 -7.446 -8.364 1.00 90.88 87 ARG A C 1
ATOM 686 O O . ARG A 1 87 ? -10.315 -8.632 -8.290 1.00 90.88 87 ARG A O 1
#

pLDDT: mean 84.67, std 11.83, range [61.84, 96.81]

Radius of gyration: 14.84 Å; chains: 1; bounding box: 41×26×30 Å

Secondary structure (DSSP, 8-state):
-HHHHHHHHHHT--HHHHHHHHHHH-SHHHHHHH--BPPSSSS-SB--HHHHHHHHHHHTT--GGG-SS---EEEE-TTT--EEEE-

Sequence (87 aa):
MGSYIGALWACGYSGPDLEDLAAEIQDRKRLWKLADPVIPPVSGLFYGHKAKRHLMQSIGGLSFEDLTRRLLIVTFDLDTKERLVIR